Protein AF-A0A526ZD42-F1 (afdb_monomer_lite)

Radius of gyration: 10.54 Å; chains: 1; bounding box: 26×21×31 Å

Foldseek 3Di:
DPPQPWDALVRLCVLLVHDSVVVVVCVVVVVADFDQDPVRGTTGGPVSSVD

Structure (mmCIF, N/CA/C/O backbone):
data_AF-A0A526ZD42-F1
#
_entry.id   AF-A0A526ZD42-F1
#
loop_
_atom_site.group_PDB
_atom_site.id
_atom_site.type_symbol
_atom_site.label_atom_id
_atom_site.label_alt_id
_atom_site.label_comp_id
_atom_site.label_asym_id
_atom_site.label_entity_id
_atom_site.label_seq_id
_atom_site.pdbx_PDB_ins_code
_atom_site.Cartn_x
_atom_site.Cartn_y
_atom_site.Cartn_z
_atom_site.occupancy
_atom_site.B_iso_or_equiv
_atom_site.auth_seq_id
_atom_site.auth_comp_id
_atom_site.auth_asym_id
_atom_site.auth_atom_id
_atom_site.pdbx_PDB_model_num
ATOM 1 N N . MET A 1 1 ? -4.468 -1.965 -25.181 1.00 41.12 1 MET A N 1
ATOM 2 C CA . MET A 1 1 ? -3.870 -2.266 -23.861 1.00 41.12 1 MET A CA 1
ATOM 3 C C . MET A 1 1 ? -4.075 -1.054 -22.967 1.00 41.12 1 MET A C 1
ATOM 5 O O . MET A 1 1 ? -3.390 -0.059 -23.155 1.00 41.12 1 MET A O 1
ATOM 9 N N . ALA A 1 2 ? -5.081 -1.074 -22.088 1.00 41.88 2 ALA A N 1
ATOM 10 C CA . ALA A 1 2 ? -5.339 0.055 -21.195 1.00 41.88 2 ALA A CA 1
ATOM 11 C C . ALA A 1 2 ? -4.141 0.221 -20.253 1.00 41.88 2 ALA A C 1
ATOM 13 O O . ALA A 1 2 ? -3.772 -0.730 -19.567 1.00 41.88 2 ALA A O 1
ATOM 14 N N . ALA A 1 3 ? -3.518 1.400 -20.253 1.00 50.38 3 ALA A N 1
ATOM 15 C CA . ALA A 1 3 ? -2.424 1.720 -19.349 1.00 50.38 3 ALA A CA 1
ATOM 16 C C . ALA A 1 3 ? -2.926 1.579 -17.905 1.00 50.38 3 ALA A C 1
ATOM 18 O O . ALA A 1 3 ? -3.664 2.431 -17.401 1.00 50.38 3 ALA A O 1
ATOM 19 N N . VAL A 1 4 ? -2.580 0.470 -17.248 1.00 60.50 4 VAL A N 1
ATOM 20 C CA . VAL A 1 4 ? -2.902 0.255 -15.840 1.00 60.50 4 VAL A CA 1
ATOM 21 C C . VAL A 1 4 ? -2.137 1.325 -15.077 1.00 60.50 4 VAL A C 1
ATOM 23 O O . VAL A 1 4 ? -0.915 1.313 -15.029 1.00 60.50 4 VAL A O 1
ATOM 26 N N . THR A 1 5 ? -2.843 2.326 -14.553 1.00 81.00 5 THR A N 1
ATOM 27 C CA . THR A 1 5 ? -2.199 3.376 -13.761 1.00 81.00 5 THR A CA 1
ATOM 28 C C . THR A 1 5 ? -1.878 2.791 -12.398 1.00 81.00 5 THR A C 1
ATOM 30 O O . THR A 1 5 ? -2.741 2.722 -11.521 1.00 81.00 5 THR A O 1
ATOM 33 N N . GLU A 1 6 ? -0.654 2.310 -12.267 1.00 89.12 6 GLU A N 1
ATOM 34 C CA . GLU A 1 6 ? -0.129 1.710 -11.053 1.00 89.12 6 GLU A CA 1
ATOM 35 C C . GLU A 1 6 ? 0.044 2.769 -9.965 1.00 89.12 6 GLU A C 1
ATOM 37 O O . GLU A 1 6 ? 0.548 3.868 -10.208 1.00 89.12 6 GLU A O 1
ATOM 42 N N . LEU A 1 7 ? -0.372 2.436 -8.749 1.00 92.69 7 LEU A N 1
ATOM 43 C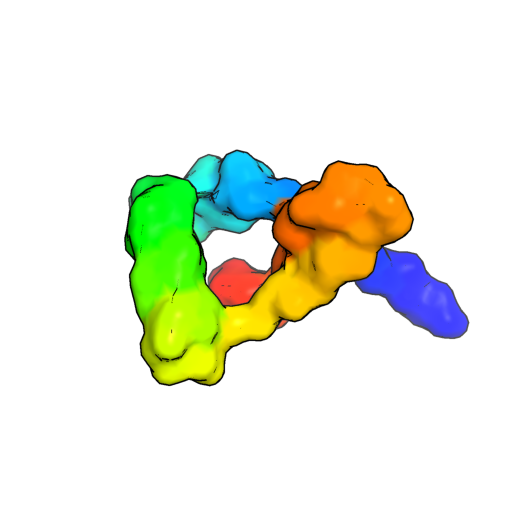 CA . LEU A 1 7 ? -0.345 3.330 -7.601 1.00 92.69 7 LEU A CA 1
ATOM 44 C C . LEU A 1 7 ? 0.825 2.990 -6.687 1.00 92.69 7 LEU A C 1
ATOM 46 O O . LEU A 1 7 ? 1.145 1.821 -6.472 1.00 92.69 7 LEU A O 1
ATOM 50 N N . THR A 1 8 ? 1.468 4.007 -6.122 1.00 94.19 8 THR A N 1
ATOM 51 C CA . THR A 1 8 ? 2.411 3.797 -5.017 1.00 94.19 8 THR A CA 1
ATOM 52 C C . THR A 1 8 ? 1.660 3.417 -3.744 1.00 94.19 8 THR A C 1
ATOM 54 O O . THR A 1 8 ? 0.480 3.732 -3.586 1.00 94.19 8 THR A O 1
ATOM 57 N N . VAL A 1 9 ? 2.363 2.807 -2.786 1.00 93.56 9 VAL A N 1
ATOM 58 C CA . VAL A 1 9 ? 1.788 2.500 -1.466 1.00 93.56 9 VAL A CA 1
ATOM 59 C C . VAL A 1 9 ? 1.213 3.743 -0.775 1.00 93.56 9 VAL A C 1
ATOM 61 O O . VAL A 1 9 ? 0.147 3.674 -0.175 1.00 93.56 9 VAL A O 1
ATOM 64 N N . GLY A 1 10 ? 1.872 4.899 -0.927 1.00 94.88 10 GLY A N 1
ATOM 65 C CA . GLY A 1 10 ? 1.400 6.172 -0.383 1.00 94.88 10 GLY A CA 1
ATOM 66 C C . GLY A 1 10 ? 0.115 6.652 -1.055 1.00 94.88 10 GLY A C 1
ATOM 67 O O . GLY A 1 10 ? -0.819 7.046 -0.372 1.00 94.88 10 GLY A O 1
ATOM 68 N N . GLN A 1 11 ? 0.018 6.545 -2.384 1.00 94.56 11 GLN A N 1
ATOM 69 C CA . GLN A 1 11 ? -1.204 6.906 -3.110 1.00 94.56 11 GLN A CA 1
ATOM 70 C C . GLN A 1 11 ? -2.390 6.018 -2.733 1.00 94.56 11 GLN A C 1
ATOM 72 O O . GLN A 1 11 ? -3.511 6.515 -2.643 1.00 94.56 11 GLN A O 1
ATOM 77 N N . VAL A 1 12 ? -2.158 4.718 -2.526 1.00 93.88 12 VAL A N 1
ATOM 78 C CA . VAL A 1 12 ? -3.201 3.811 -2.031 1.00 93.88 12 VAL A CA 1
ATOM 79 C C . VAL A 1 12 ? -3.616 4.231 -0.625 1.00 93.88 12 VAL A C 1
ATOM 81 O O . VAL A 1 12 ? -4.794 4.485 -0.416 1.00 93.88 12 VAL A O 1
ATOM 84 N N . ALA A 1 13 ? -2.656 4.408 0.288 1.00 95.31 13 ALA A N 1
ATOM 85 C CA . ALA A 1 13 ? -2.909 4.802 1.673 1.00 95.31 13 ALA A CA 1
ATOM 86 C C . ALA A 1 13 ? -3.729 6.099 1.776 1.00 95.31 13 ALA A C 1
ATOM 88 O O . ALA A 1 13 ? -4.752 6.136 2.457 1.00 95.31 13 ALA A O 1
ATOM 89 N N . THR A 1 14 ? -3.338 7.141 1.034 1.00 95.38 14 THR A N 1
ATOM 90 C CA . THR A 1 14 ? -4.062 8.420 0.996 1.00 95.38 14 THR A CA 1
ATOM 91 C C . THR A 1 14 ? -5.489 8.268 0.471 1.00 95.38 14 THR A C 1
ATOM 93 O O . THR A 1 14 ? -6.386 8.950 0.952 1.00 95.38 14 THR A O 1
ATOM 96 N N . ARG A 1 15 ? -5.722 7.393 -0.514 1.00 94.12 15 ARG A N 1
ATOM 97 C CA . ARG A 1 15 ? -7.044 7.239 -1.143 1.00 94.12 15 ARG A CA 1
ATOM 98 C C . ARG A 1 15 ? -7.988 6.330 -0.372 1.00 94.12 15 ARG A C 1
ATOM 100 O O . ARG A 1 15 ? -9.182 6.596 -0.364 1.00 94.12 15 ARG A O 1
ATOM 107 N N . SER A 1 16 ? -7.477 5.263 0.232 1.00 91.88 16 SER A N 1
ATOM 108 C CA . SER A 1 16 ? -8.285 4.339 1.030 1.00 91.88 16 SER A CA 1
ATOM 109 C C . SER A 1 16 ? -8.406 4.770 2.492 1.00 91.88 16 SER A C 1
ATOM 111 O O . SER A 1 16 ? -9.151 4.149 3.241 1.00 91.88 16 SER A O 1
ATOM 113 N N . GLY A 1 17 ? -7.666 5.800 2.918 1.00 94.94 17 GLY A N 1
ATOM 114 C CA . GLY A 1 17 ? -7.672 6.278 4.301 1.00 94.94 17 GLY A CA 1
ATOM 115 C C . GLY A 1 17 ? -7.046 5.294 5.293 1.00 94.94 17 GLY A C 1
ATOM 116 O O . GLY A 1 17 ? -7.326 5.369 6.486 1.00 94.94 17 GLY A O 1
ATOM 117 N N . VAL A 1 18 ? -6.212 4.362 4.820 1.00 93.81 18 VAL A N 1
ATOM 118 C CA . VAL A 1 18 ? -5.552 3.356 5.670 1.00 93.81 18 VAL A CA 1
ATOM 119 C C . VAL A 1 18 ? -4.059 3.635 5.779 1.00 93.81 18 VAL A C 1
ATOM 121 O O . VAL A 1 18 ? -3.440 4.179 4.865 1.00 93.81 18 VAL A O 1
ATOM 124 N N . ALA A 1 19 ? -3.449 3.220 6.886 1.00 95.62 19 ALA A N 1
ATOM 125 C CA . ALA A 1 19 ? -2.007 3.337 7.056 1.00 95.62 19 ALA A CA 1
ATOM 126 C C . ALA A 1 19 ? -1.238 2.454 6.054 1.00 95.62 19 ALA A C 1
ATOM 128 O O . ALA A 1 19 ? -1.659 1.348 5.714 1.00 95.62 19 ALA A O 1
ATOM 129 N N . VAL A 1 20 ? -0.040 2.892 5.654 1.00 95.19 20 VAL A N 1
ATOM 130 C CA . VAL A 1 20 ? 0.881 2.096 4.817 1.00 95.19 20 VAL A CA 1
ATOM 131 C C . VAL A 1 20 ? 1.213 0.744 5.464 1.00 95.19 20 VAL A C 1
ATOM 133 O O . VAL A 1 20 ? 1.301 -0.271 4.775 1.00 95.19 20 VAL A O 1
ATOM 136 N N . SER A 1 21 ? 1.338 0.702 6.793 1.00 96.50 21 SER A N 1
ATOM 137 C CA . SER A 1 21 ? 1.537 -0.542 7.546 1.00 96.50 21 SER A CA 1
ATOM 138 C C . SER A 1 21 ? 0.370 -1.521 7.383 1.00 96.50 21 SER A C 1
ATOM 140 O O . SER A 1 21 ? 0.607 -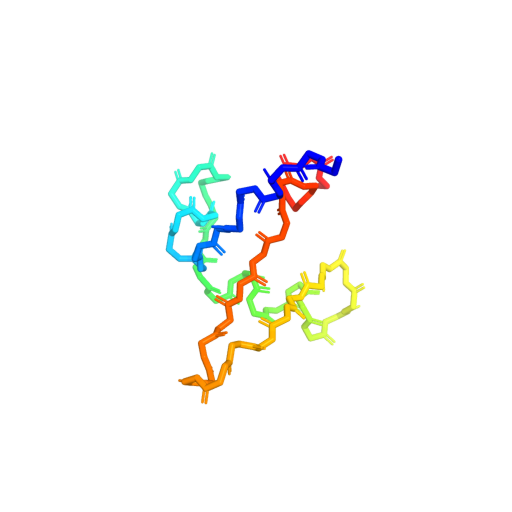2.720 7.250 1.00 96.50 21 SER A O 1
ATOM 142 N N . ALA A 1 22 ? -0.870 -1.026 7.317 1.00 95.75 22 ALA A N 1
ATOM 143 C CA . ALA A 1 22 ? -2.044 -1.855 7.057 1.00 95.75 22 ALA A CA 1
ATOM 144 C C . ALA A 1 22 ? -2.000 -2.453 5.645 1.00 95.75 22 ALA A C 1
ATOM 146 O O . ALA A 1 22 ? -2.281 -3.634 5.474 1.00 95.75 22 ALA A O 1
ATOM 147 N N . LEU A 1 23 ? -1.549 -1.686 4.645 1.00 94.19 23 LEU A N 1
ATOM 148 C CA . LEU A 1 23 ? -1.346 -2.215 3.291 1.00 94.19 23 LEU A CA 1
ATOM 149 C C . LEU A 1 23 ? -0.295 -3.331 3.269 1.00 94.19 23 LEU A C 1
ATOM 151 O O . LEU A 1 23 ? -0.533 -4.383 2.681 1.00 94.19 23 LEU A O 1
ATOM 155 N N . HIS A 1 24 ? 0.835 -3.154 3.960 1.00 94.81 24 HIS A N 1
ATOM 156 C CA . HIS A 1 24 ? 1.845 -4.213 4.080 1.00 94.81 24 HIS A CA 1
ATOM 157 C C . HIS A 1 24 ? 1.299 -5.460 4.775 1.00 94.81 24 HIS A C 1
ATOM 159 O O . HIS A 1 24 ? 1.620 -6.579 4.383 1.00 94.81 24 HIS A O 1
ATOM 165 N N . PHE A 1 25 ? 0.468 -5.269 5.793 1.00 95.62 25 PHE A N 1
ATOM 166 C CA . PHE A 1 25 ? -0.184 -6.355 6.505 1.00 95.62 25 PHE A CA 1
ATOM 167 C C . PHE A 1 25 ? -1.193 -7.109 5.629 1.00 95.62 25 PHE A C 1
ATOM 169 O O . PHE A 1 25 ? -1.196 -8.339 5.620 1.00 95.62 25 PHE A O 1
ATOM 176 N N . TYR A 1 26 ? -2.010 -6.401 4.848 1.00 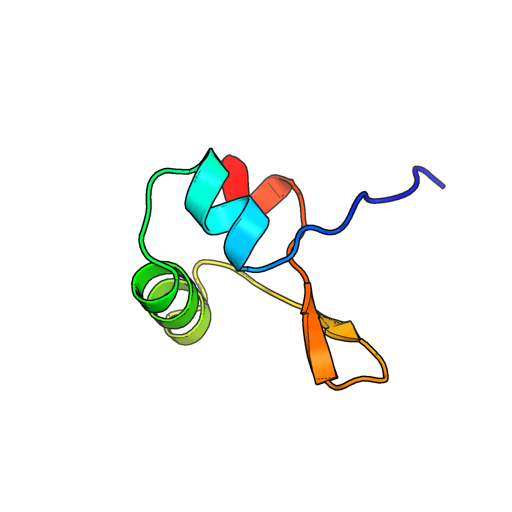94.44 26 TYR A N 1
ATOM 177 C CA . TYR A 1 26 ? -2.933 -7.015 3.891 1.00 94.44 26 TYR A CA 1
ATOM 178 C C . TYR A 1 26 ? -2.195 -7.769 2.788 1.00 94.44 26 TYR A C 1
ATOM 180 O O . TYR A 1 26 ? -2.625 -8.852 2.395 1.00 94.44 26 TYR A O 1
ATOM 1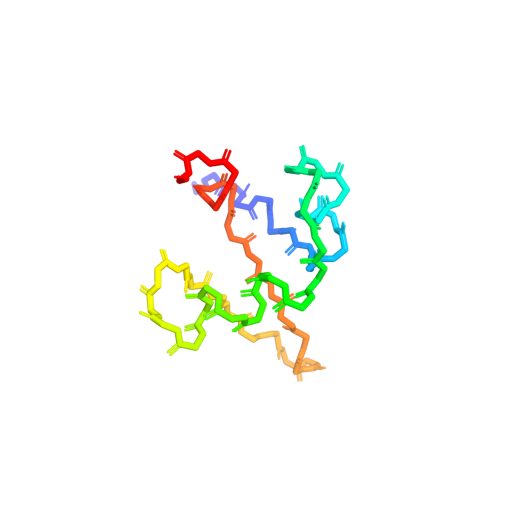88 N N . GLU A 1 27 ? -1.067 -7.236 2.322 1.00 93.81 27 GLU A N 1
ATOM 189 C CA . GLU A 1 27 ? -0.212 -7.910 1.350 1.00 93.81 27 GLU A CA 1
ATOM 190 C C . GLU A 1 27 ? 0.418 -9.178 1.941 1.00 93.81 27 GLU A C 1
ATOM 192 O O . GLU A 1 27 ? 0.368 -10.234 1.317 1.00 93.81 27 GLU A O 1
ATOM 197 N N . ALA A 1 28 ? 0.932 -9.112 3.174 1.00 95.19 28 ALA A N 1
ATOM 198 C CA . ALA A 1 28 ? 1.477 -10.274 3.881 1.00 95.19 28 ALA A CA 1
ATOM 199 C C . ALA A 1 28 ? 0.419 -11.362 4.131 1.00 95.19 28 ALA A C 1
ATOM 201 O O . ALA A 1 28 ? 0.736 -12.549 4.121 1.00 95.19 28 ALA A O 1
ATOM 202 N N . ARG A 1 29 ? -0.847 -10.966 4.314 1.00 95.44 29 ARG A N 1
ATOM 203 C CA . ARG A 1 29 ? -1.998 -11.878 4.404 1.00 95.44 29 ARG A CA 1
ATOM 204 C C . ARG A 1 29 ? -2.529 -12.351 3.045 1.00 95.44 29 ARG A C 1
ATOM 206 O O . ARG A 1 29 ? -3.474 -13.131 3.016 1.00 95.44 29 ARG A O 1
ATOM 213 N N . GLY A 1 30 ? -1.966 -11.882 1.931 1.00 93.81 30 GLY A N 1
ATOM 214 C CA . GLY A 1 30 ? -2.397 -12.248 0.578 1.00 93.81 30 GLY A CA 1
ATOM 215 C C . GLY A 1 30 ? -3.735 -11.642 0.137 1.00 93.81 30 GLY A C 1
ATOM 216 O O . GLY A 1 30 ? -4.274 -12.053 -0.889 1.00 93.81 30 GLY A O 1
ATOM 217 N N . LEU A 1 31 ? -4.268 -10.665 0.881 1.00 93.25 31 LEU A N 1
ATOM 218 C CA . LEU A 1 31 ? -5.544 -9.996 0.586 1.00 93.25 31 LEU A CA 1
ATOM 219 C C . LEU A 1 31 ? -5.417 -9.003 -0.573 1.00 93.25 31 LEU A C 1
ATOM 221 O O . LEU A 1 31 ? -6.354 -8.794 -1.343 1.00 93.25 31 LEU A O 1
ATOM 225 N N . ILE A 1 32 ? -4.240 -8.396 -0.704 1.00 92.56 32 ILE A N 1
ATOM 226 C CA . ILE A 1 32 ? -3.886 -7.510 -1.810 1.00 92.56 32 ILE A CA 1
ATOM 227 C C . ILE A 1 32 ? -2.559 -7.963 -2.408 1.00 92.56 32 ILE A C 1
ATOM 229 O O . ILE A 1 32 ? -1.761 -8.627 -1.749 1.00 92.56 32 ILE A O 1
ATOM 233 N N . ARG A 1 33 ? -2.315 -7.598 -3.666 1.00 92.25 33 ARG A N 1
ATOM 234 C CA . ARG A 1 33 ? -1.068 -7.912 -4.366 1.00 92.25 33 ARG A CA 1
ATOM 235 C C . ARG A 1 33 ? -0.416 -6.627 -4.847 1.00 92.25 33 ARG A C 1
ATOM 237 O O . ARG A 1 33 ? -1.107 -5.719 -5.312 1.00 92.25 33 ARG A O 1
ATOM 244 N N . SER A 1 34 ? 0.905 -6.576 -4.743 1.00 91.75 34 SER A N 1
ATOM 245 C CA . SER A 1 34 ? 1.729 -5.572 -5.406 1.00 91.75 34 SER A CA 1
ATOM 246 C C . SER A 1 34 ? 2.641 -6.249 -6.421 1.00 91.75 34 SER A C 1
ATOM 248 O O . SER A 1 34 ? 2.932 -7.445 -6.320 1.00 91.75 34 SER A O 1
ATOM 250 N N . HIS A 1 35 ? 3.116 -5.487 -7.394 1.00 91.88 35 HIS A N 1
ATOM 251 C CA . HIS A 1 35 ? 4.270 -5.869 -8.193 1.00 91.88 35 HIS A CA 1
ATOM 252 C C . HIS A 1 35 ? 5.449 -4.962 -7.862 1.00 91.88 35 HIS A C 1
ATOM 254 O O . HIS A 1 35 ? 5.307 -3.858 -7.324 1.00 91.88 35 HIS A O 1
ATOM 260 N N . ARG A 1 36 ? 6.644 -5.460 -8.167 1.00 92.56 36 ARG A N 1
ATOM 261 C CA . ARG A 1 36 ? 7.892 -4.728 -7.978 1.00 92.56 36 ARG A CA 1
ATOM 262 C C . ARG A 1 36 ? 8.328 -4.127 -9.302 1.00 92.56 36 ARG A C 1
ATOM 264 O O . ARG A 1 36 ? 8.327 -4.808 -10.321 1.00 92.56 36 ARG A O 1
ATOM 271 N N . THR A 1 37 ? 8.719 -2.859 -9.278 1.00 90.38 37 THR A N 1
ATOM 272 C CA . THR A 1 37 ? 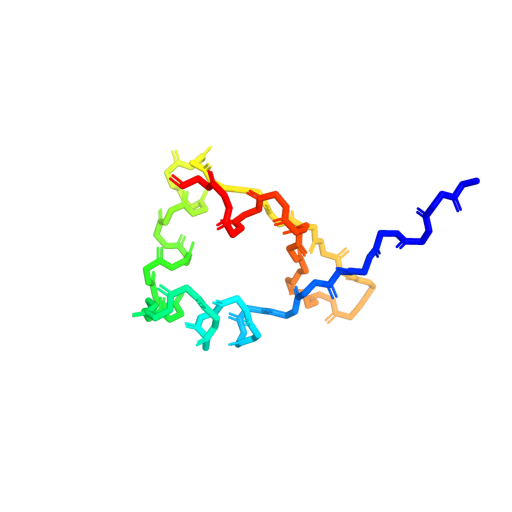9.431 -2.251 -10.407 1.00 90.38 37 THR A CA 1
ATOM 273 C C . THR A 1 37 ? 10.893 -2.691 -10.414 1.00 90.38 37 THR A C 1
ATOM 275 O O . THR A 1 37 ? 11.397 -3.207 -9.415 1.00 90.38 37 THR A O 1
ATOM 278 N N . SER A 1 38 ? 11.618 -2.394 -11.494 1.00 90.50 38 SER A N 1
ATOM 279 C CA . SER A 1 38 ? 13.073 -2.597 -11.575 1.00 90.50 38 SER A CA 1
ATOM 280 C C . SER A 1 38 ? 13.850 -1.870 -10.465 1.00 90.50 38 SER A C 1
ATOM 282 O O . SER A 1 38 ? 14.942 -2.285 -10.105 1.00 90.50 38 SER A O 1
ATOM 284 N N . GLY A 1 39 ? 13.271 -0.814 -9.879 1.00 92.62 39 GLY A N 1
ATOM 285 C CA . GLY A 1 39 ? 13.806 -0.107 -8.708 1.00 92.62 39 GLY A CA 1
ATOM 286 C C . GLY A 1 39 ? 13.333 -0.665 -7.359 1.00 92.62 39 GLY A C 1
ATOM 287 O O . GLY A 1 39 ? 13.379 0.048 -6.361 1.00 92.62 39 GLY A O 1
ATOM 288 N N . ASN A 1 40 ? 12.796 -1.888 -7.328 1.00 91.00 40 ASN A N 1
ATOM 289 C CA . ASN A 1 40 ? 12.246 -2.572 -6.152 1.00 91.00 40 ASN A CA 1
ATOM 290 C C . ASN A 1 40 ? 11.089 -1.834 -5.437 1.00 91.00 40 ASN A C 1
ATOM 292 O O . ASN A 1 40 ? 10.733 -2.151 -4.296 1.00 91.00 40 ASN A O 1
ATOM 296 N N . GLN A 1 41 ? 10.450 -0.866 -6.101 1.00 90.81 41 GLN A N 1
ATOM 297 C CA . GLN A 1 41 ? 9.309 -0.148 -5.531 1.00 90.81 41 GLN A CA 1
ATOM 298 C C . GLN A 1 41 ? 8.041 -0.990 -5.654 1.00 90.81 41 GLN A C 1
ATOM 300 O O . GLN A 1 41 ? 7.797 -1.583 -6.705 1.00 90.81 41 GLN A O 1
ATOM 305 N N . ARG A 1 42 ? 7.219 -1.011 -4.597 1.00 93.25 42 ARG A N 1
ATOM 306 C CA . ARG A 1 42 ? 5.893 -1.642 -4.634 1.00 93.25 42 ARG A CA 1
ATOM 307 C C . ARG A 1 42 ? 4.912 -0.767 -5.395 1.00 93.25 42 ARG A C 1
ATOM 309 O O . ARG A 1 42 ? 4.783 0.431 -5.119 1.00 93.25 42 ARG A O 1
ATOM 316 N N . ARG A 1 43 ? 4.202 -1.395 -6.318 1.00 94.12 43 ARG A N 1
ATOM 317 C CA . ARG A 1 43 ? 3.175 -0.784 -7.142 1.00 94.12 43 ARG A CA 1
ATOM 318 C C . ARG A 1 43 ? 1.908 -1.617 -7.044 1.00 94.12 43 ARG A C 1
ATOM 320 O O . ARG A 1 43 ? 1.958 -2.840 -7.020 1.00 94.12 43 ARG A O 1
ATOM 327 N N . TYR A 1 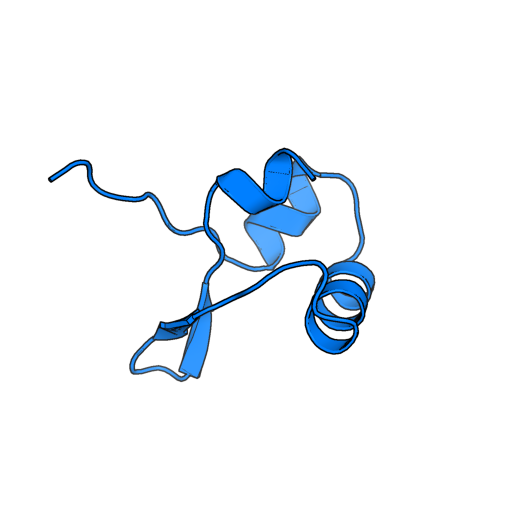44 ? 0.783 -0.934 -6.925 1.00 93.06 44 TYR A N 1
ATOM 328 C CA . TYR A 1 44 ? -0.518 -1.537 -6.681 1.00 93.06 44 TYR A CA 1
ATOM 329 C C . TYR A 1 44 ? -1.444 -1.225 -7.847 1.00 93.06 44 TYR A C 1
ATOM 331 O O . TYR A 1 44 ? -1.448 -0.109 -8.373 1.00 93.06 44 TYR A O 1
ATOM 339 N N . GLY A 1 45 ? -2.252 -2.201 -8.243 1.00 91.75 45 GLY A N 1
ATOM 340 C CA . GLY A 1 45 ? -3.331 -1.957 -9.187 1.00 91.75 45 GLY A CA 1
ATOM 341 C C . GLY A 1 45 ? -4.446 -1.113 -8.560 1.00 91.75 45 GLY A C 1
ATOM 342 O O . GLY A 1 45 ? -4.573 -0.992 -7.339 1.00 91.75 45 GLY A O 1
ATOM 343 N N . ARG A 1 46 ? -5.286 -0.511 -9.408 1.00 89.50 46 ARG A N 1
ATOM 344 C CA . ARG A 1 46 ? -6.464 0.256 -8.955 1.00 89.50 46 ARG A CA 1
ATOM 345 C C . ARG A 1 46 ? -7.520 -0.623 -8.273 1.00 89.50 46 ARG A C 1
ATOM 347 O O . ARG A 1 46 ? -8.353 -0.103 -7.540 1.00 89.50 46 ARG A O 1
ATOM 354 N N . ASP A 1 47 ? -7.487 -1.930 -8.513 1.00 88.75 47 ASP A N 1
ATOM 355 C CA . ASP A 1 47 ? -8.341 -2.939 -7.881 1.00 88.75 47 ASP A CA 1
ATOM 356 C C . ASP A 1 47 ? -8.156 -3.002 -6.359 1.00 88.75 47 ASP A C 1
ATOM 358 O O . ASP A 1 47 ? -9.097 -3.333 -5.644 1.00 88.75 47 ASP A O 1
ATOM 362 N N . VAL A 1 48 ? -6.985 -2.607 -5.849 1.00 89.25 48 VAL A N 1
ATOM 363 C CA . VAL A 1 48 ? -6.708 -2.530 -4.405 1.00 89.25 48 VAL A CA 1
ATOM 364 C C . VAL A 1 48 ? -7.600 -1.511 -3.691 1.00 89.25 48 VAL A C 1
ATOM 366 O O . VAL A 1 48 ? -7.898 -1.696 -2.521 1.00 89.25 48 VAL A O 1
ATOM 369 N N . LEU A 1 49 ? -8.089 -0.478 -4.386 1.00 87.75 49 LEU A N 1
ATOM 370 C CA . LEU A 1 49 ? -9.012 0.509 -3.807 1.00 87.75 49 LEU A CA 1
ATOM 371 C C . LEU A 1 49 ? -10.462 0.006 -3.695 1.00 87.75 49 LEU A C 1
ATOM 373 O O . LEU A 1 49 ? -11.313 0.739 -3.202 1.00 87.75 49 LEU A O 1
ATOM 377 N N . ARG A 1 50 ? -10.769 -1.191 -4.213 1.00 86.25 50 ARG A N 1
ATOM 378 C CA . ARG A 1 50 ? -12.129 -1.757 -4.255 1.00 86.25 50 ARG A CA 1
ATOM 379 C C . ARG A 1 50 ? -12.298 -3.021 -3.399 1.00 86.25 50 ARG A C 1
ATOM 381 O O . ARG A 1 50 ? -13.346 -3.652 -3.496 1.00 86.25 50 ARG A O 1
ATOM 388 N N . ARG A 1 51 ? -11.271 -3.416 -2.646 1.00 78.56 51 ARG A N 1
ATOM 389 C CA . ARG A 1 51 ? -11.285 -4.551 -1.709 1.00 78.56 51 ARG A CA 1
ATOM 390 C C . ARG A 1 51 ? -11.510 -4.045 -0.298 1.00 78.56 51 ARG A C 1
ATOM 392 O O . ARG A 1 51 ? -12.230 -4.746 0.437 1.00 78.56 51 ARG A O 1
#

pLDDT: mean 88.93, std 12.47, range [41.12, 96.5]

Sequence (51 aa):
MAAVTELTVGQVATRSGVAVSALHFYEARGLIRSHRTSGNQRRYGRDVLRR

Secondary structure (DSSP, 8-state):
-----PEEHHHHHHHHT--HHHHHHHHHTTSS-EEE-TT--EEE-GGGGG-